Protein AF-A0A834P4E4-F1 (afdb_monomer_lite)

Foldseek 3Di:
DDDDDDDPDDPDPPPPVVDDDDPQQDWDFDDDPHDTDTDGVVVVVVVVVVVVVVVVVVVVVVVVVVVVVVVPPPVPPPPPPPPPPDDPDD

Radius of gyration: 32.61 Å; chains: 1; bounding box: 68×38×107 Å

Secondary structure (DSSP, 8-state):
----------------TTS-PPPTT-EEEEEETTEEEEEEHHHHHHHHHHHHHHHHHHHHHHHHHHHHHHHHS-STT----------S--

Structure (mmCIF, N/CA/C/O backbone):
data_AF-A0A834P4E4-F1
#
_entry.id   AF-A0A834P4E4-F1
#
loop_
_atom_site.group_PDB
_atom_site.id
_atom_site.type_symbol
_atom_site.label_atom_id
_atom_site.label_alt_id
_atom_site.label_comp_id
_atom_site.label_asym_id
_atom_site.label_entity_id
_atom_site.label_seq_id
_atom_site.pdbx_PDB_ins_code
_atom_site.Cartn_x
_atom_site.Cartn_y
_atom_site.Cartn_z
_atom_site.occupancy
_atom_site.B_iso_or_equiv
_atom_site.auth_seq_id
_atom_site.auth_comp_id
_atom_site.auth_asym_id
_atom_site.auth_atom_id
_atom_site.pdbx_PDB_model_num
ATOM 1 N N . MET A 1 1 ? 6.4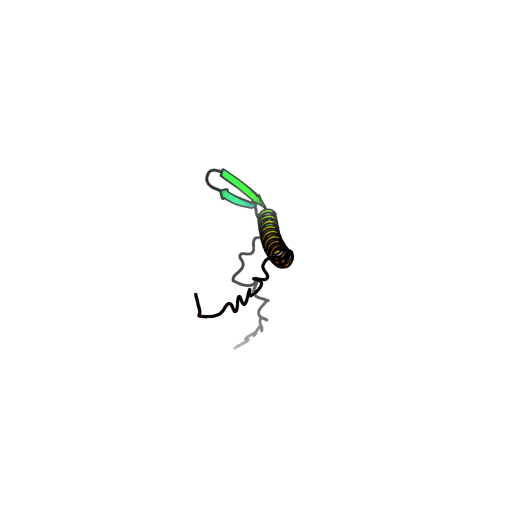93 -19.497 63.513 1.00 45.47 1 MET A N 1
ATOM 2 C CA . MET A 1 1 ? 7.001 -20.715 62.850 1.00 45.47 1 MET A CA 1
ATOM 3 C C . MET A 1 1 ? 6.581 -20.660 61.395 1.00 45.47 1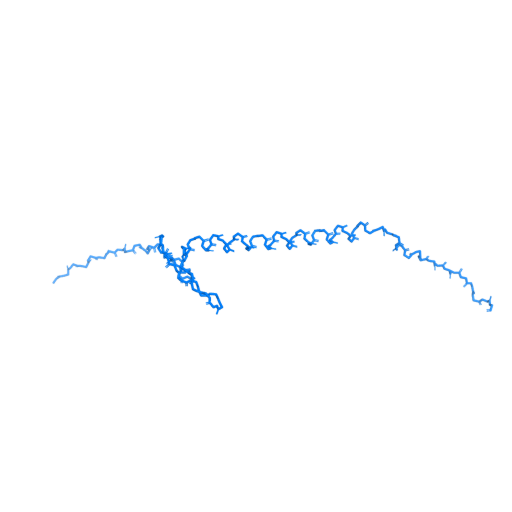 MET A C 1
ATOM 5 O O . MET A 1 1 ? 5.477 -20.214 61.116 1.00 45.47 1 MET A O 1
ATOM 9 N N . ASN A 1 2 ? 7.529 -20.981 60.520 1.00 51.84 2 ASN A N 1
ATOM 10 C CA . ASN A 1 2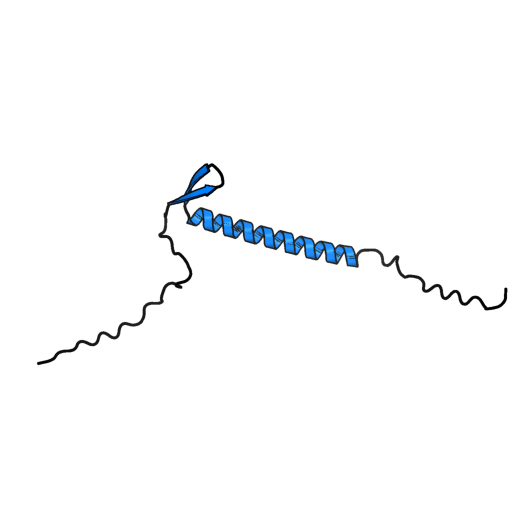 ? 7.513 -20.789 59.072 1.00 51.84 2 ASN A CA 1
ATOM 11 C C . ASN A 1 2 ? 6.610 -21.792 58.353 1.00 51.84 2 ASN A C 1
ATOM 13 O O . ASN A 1 2 ? 6.697 -22.969 58.672 1.00 51.84 2 ASN A O 1
ATOM 17 N N . GLU A 1 3 ? 5.950 -21.363 57.276 1.00 46.94 3 GLU A N 1
ATOM 18 C CA . GLU A 1 3 ? 5.891 -22.153 56.041 1.00 46.94 3 GLU A CA 1
ATOM 19 C C . GLU A 1 3 ? 6.035 -21.225 54.829 1.00 46.94 3 GLU A C 1
ATOM 21 O O . GLU A 1 3 ? 5.185 -20.385 54.537 1.00 46.94 3 GLU A O 1
ATOM 26 N N . SER A 1 4 ? 7.162 -21.364 54.135 1.00 58.88 4 SER A N 1
ATOM 27 C CA . SER A 1 4 ? 7.469 -20.665 52.892 1.00 58.88 4 SER A CA 1
ATOM 28 C C . SER A 1 4 ? 7.080 -21.572 51.726 1.00 58.88 4 SER A C 1
ATOM 30 O O . SER A 1 4 ? 7.832 -22.478 51.365 1.00 58.88 4 SER A O 1
ATOM 32 N N . LEU A 1 5 ? 5.922 -21.344 51.107 1.00 64.56 5 LEU A N 1
ATOM 33 C CA . LEU A 1 5 ? 5.540 -22.034 49.872 1.00 64.56 5 LEU A CA 1
ATOM 34 C C . LEU A 1 5 ? 6.255 -21.365 48.684 1.00 64.56 5 LEU A C 1
ATOM 36 O O . LEU A 1 5 ? 5.808 -20.353 48.150 1.00 64.56 5 LEU A O 1
ATOM 40 N N . SER A 1 6 ? 7.412 -21.900 48.280 1.00 63.94 6 SER A N 1
ATOM 41 C CA . SER A 1 6 ? 8.105 -21.444 47.066 1.00 63.94 6 SER A CA 1
ATOM 42 C C . SER A 1 6 ? 7.405 -21.981 45.819 1.00 63.94 6 SER A C 1
ATOM 44 O O . SER A 1 6 ? 7.709 -23.070 45.331 1.00 63.94 6 SER A O 1
ATOM 46 N N . TYR A 1 7 ? 6.486 -21.191 45.268 1.00 68.50 7 TYR A N 1
ATOM 47 C CA . TYR A 1 7 ? 5.992 -21.387 43.911 1.00 68.50 7 TYR A CA 1
ATOM 48 C C . TYR A 1 7 ? 7.119 -21.035 42.930 1.00 68.50 7 TYR A C 1
ATOM 50 O O . TYR A 1 7 ? 7.437 -19.862 42.721 1.00 68.50 7 TYR A O 1
ATOM 58 N N . LYS A 1 8 ? 7.757 -22.044 42.326 1.00 66.31 8 LYS A N 1
ATOM 59 C CA . LYS A 1 8 ? 8.629 -21.822 41.167 1.00 66.31 8 LYS A CA 1
ATOM 60 C C . LYS A 1 8 ? 7.741 -21.425 39.989 1.00 66.31 8 LYS A C 1
ATOM 62 O O . LYS A 1 8 ? 7.271 -22.274 39.238 1.00 66.31 8 LYS A O 1
ATOM 67 N N . ALA A 1 9 ? 7.485 -20.129 39.853 1.00 66.19 9 ALA A N 1
ATOM 68 C CA . ALA A 1 9 ? 6.866 -19.577 38.662 1.00 66.19 9 ALA A CA 1
ATOM 69 C C . ALA A 1 9 ? 7.793 -19.846 37.467 1.00 66.19 9 ALA A C 1
ATOM 71 O O . ALA A 1 9 ? 8.884 -19.282 37.374 1.00 66.19 9 ALA A O 1
ATOM 72 N N . TYR A 1 10 ? 7.368 -20.713 36.549 1.00 66.12 10 TYR A N 1
ATOM 73 C CA . TYR A 1 10 ? 7.947 -20.751 35.212 1.00 66.12 10 TYR A CA 1
ATOM 74 C C . TYR A 1 10 ? 7.726 -19.371 34.579 1.00 66.12 10 TYR A C 1
ATOM 76 O O . TYR A 1 10 ? 6.583 -18.904 34.569 1.00 66.12 10 TYR A O 1
ATOM 84 N N . PRO A 1 11 ? 8.759 -18.685 34.061 1.00 61.41 11 PRO A N 1
ATOM 85 C CA . PRO A 1 11 ? 8.529 -17.453 33.329 1.00 61.41 11 PRO A CA 1
ATOM 86 C C . PRO A 1 11 ? 7.713 -17.792 32.078 1.00 61.41 11 PRO A C 1
ATOM 88 O O . PRO A 1 11 ? 8.213 -18.403 31.134 1.00 61.41 11 PRO A O 1
ATOM 91 N N . SER A 1 12 ? 6.436 -17.407 32.093 1.00 67.38 12 SER A N 1
ATOM 92 C CA . SER A 1 12 ? 5.552 -17.418 30.932 1.00 67.38 12 SER A CA 1
ATOM 93 C C . SER A 1 12 ? 6.262 -16.720 29.776 1.00 67.38 12 SER A C 1
ATOM 95 O O . SER A 1 12 ? 6.786 -15.621 29.980 1.00 67.38 12 SER A O 1
ATOM 97 N N . LEU A 1 13 ? 6.283 -17.350 28.596 1.00 62.75 13 LEU A N 1
ATOM 98 C CA . LEU A 1 13 ? 6.778 -16.792 27.335 1.00 62.75 13 LEU A CA 1
ATOM 99 C C . LEU A 1 13 ? 6.395 -15.313 27.252 1.00 62.75 13 LEU A C 1
ATOM 101 O O . LEU A 1 13 ? 5.232 -14.983 27.023 1.00 62.75 13 LEU A O 1
ATOM 105 N N . ARG A 1 14 ? 7.351 -14.416 27.523 1.00 63.38 14 ARG A N 1
ATOM 106 C CA . ARG A 1 14 ? 7.069 -12.983 27.493 1.00 63.38 14 ARG A CA 1
ATOM 107 C C . ARG A 1 14 ? 6.642 -12.657 26.063 1.00 63.38 14 ARG A C 1
ATOM 109 O O . ARG A 1 14 ? 7.437 -12.914 25.153 1.00 63.38 14 ARG A O 1
ATOM 116 N N . PRO A 1 15 ? 5.433 -12.110 25.833 1.00 59.50 15 PRO A N 1
ATOM 117 C CA . PRO A 1 15 ? 5.110 -11.567 24.527 1.00 59.50 15 PRO A CA 1
ATOM 118 C C . PRO A 1 15 ? 6.194 -10.543 24.194 1.00 59.50 15 PRO A C 1
ATOM 120 O O . PRO A 1 15 ? 6.557 -9.709 25.025 1.00 59.50 15 PRO A O 1
ATOM 123 N N . ASN A 1 16 ? 6.797 -10.719 23.021 1.00 58.50 16 ASN A N 1
ATOM 124 C CA . ASN A 1 16 ? 8.002 -10.032 22.583 1.00 58.50 16 ASN A CA 1
ATOM 125 C C . ASN A 1 16 ? 7.852 -8.516 22.817 1.00 58.50 16 ASN A C 1
ATOM 127 O O . ASN A 1 16 ? 7.056 -7.858 22.150 1.00 58.50 16 ASN A O 1
ATOM 131 N N . SER A 1 17 ? 8.584 -7.967 23.793 1.00 55.94 17 SER A N 1
ATOM 132 C CA . SER A 1 17 ? 8.321 -6.658 24.424 1.00 55.94 17 SER A CA 1
ATOM 133 C C . SER A 1 17 ? 8.538 -5.442 23.513 1.00 55.94 17 SER A C 1
ATOM 135 O O . SER A 1 17 ? 8.445 -4.302 23.958 1.00 55.94 17 SER A O 1
ATOM 137 N N . SER A 1 18 ? 8.845 -5.675 22.239 1.00 60.50 18 SER A N 1
ATOM 138 C CA . SER A 1 18 ? 9.030 -4.656 21.205 1.00 60.50 18 SER A CA 1
ATOM 139 C C . SER A 1 18 ? 7.828 -4.520 20.261 1.00 60.50 18 SER A C 1
ATOM 141 O O . SER A 1 18 ? 7.792 -3.592 19.452 1.00 60.50 18 SER A O 1
ATOM 143 N N . GLN A 1 19 ? 6.832 -5.410 20.353 1.00 65.25 19 GLN A N 1
ATOM 144 C CA . GLN A 1 19 ? 5.640 -5.378 19.508 1.00 65.25 19 GLN A CA 1
ATOM 145 C C . GLN A 1 19 ? 4.420 -4.933 20.316 1.00 65.25 19 GLN A C 1
ATOM 147 O O . GLN A 1 19 ? 4.010 -5.596 21.263 1.00 65.25 19 GLN A O 1
ATOM 152 N N . LYS A 1 20 ? 3.810 -3.808 19.920 1.00 69.75 20 LYS A N 1
ATOM 153 C CA . LYS A 1 20 ? 2.481 -3.432 20.414 1.00 69.75 20 LYS A CA 1
ATOM 154 C C . LYS A 1 20 ? 1.481 -4.496 19.953 1.00 69.75 20 LYS A C 1
ATOM 156 O O . LYS A 1 20 ? 1.222 -4.609 18.756 1.00 69.75 20 LYS A O 1
ATOM 161 N N . THR A 1 21 ? 0.951 -5.275 20.889 1.00 74.88 21 THR A N 1
ATOM 162 C CA . THR A 1 21 ? -0.136 -6.227 20.644 1.00 74.88 21 THR A CA 1
ATOM 163 C C . THR A 1 21 ? -1.466 -5.514 20.861 1.00 74.88 21 THR A C 1
ATOM 165 O O . THR A 1 21 ? -1.728 -5.031 21.961 1.00 74.88 21 THR A O 1
ATOM 168 N N . PHE A 1 22 ? -2.296 -5.428 19.825 1.00 80.50 22 PHE A N 1
ATOM 169 C CA . PHE A 1 22 ? -3.684 -4.981 19.954 1.00 80.50 22 PHE A CA 1
ATOM 170 C C . PHE A 1 22 ? -4.577 -6.204 20.179 1.00 80.50 22 PHE A C 1
ATOM 172 O O . PHE A 1 22 ? -4.291 -7.271 19.633 1.00 80.50 22 PHE A O 1
ATOM 179 N N . ALA A 1 23 ? -5.631 -6.069 20.987 1.00 84.19 23 ALA A N 1
ATOM 180 C CA . ALA A 1 23 ? -6.621 -7.131 21.138 1.00 84.19 23 ALA A CA 1
ATOM 181 C C . ALA A 1 23 ? -7.381 -7.331 19.817 1.00 84.19 23 ALA A C 1
ATOM 183 O O . ALA A 1 23 ? -7.538 -6.386 19.036 1.00 84.19 23 ALA A O 1
ATOM 184 N N . GLN A 1 24 ? -7.866 -8.545 19.568 1.00 83.75 24 GLN A N 1
ATOM 185 C CA . GLN A 1 24 ? -8.694 -8.816 18.396 1.00 83.75 24 GLN A CA 1
ATOM 186 C C . GLN A 1 24 ? -9.933 -7.905 18.400 1.00 83.75 24 GLN A C 1
ATOM 188 O O . GLN A 1 24 ? -10.563 -7.713 19.440 1.00 83.75 24 GLN A O 1
ATOM 193 N N . GLY A 1 25 ? -10.258 -7.317 17.246 1.00 86.81 25 GLY A N 1
ATOM 194 C CA . GLY A 1 25 ? -11.369 -6.368 17.105 1.00 86.81 25 GLY A CA 1
ATOM 195 C C . GLY A 1 25 ? -11.075 -4.946 17.601 1.00 86.81 25 GLY A C 1
ATOM 196 O O . GLY A 1 25 ? -11.994 -4.137 17.712 1.00 86.81 25 GLY A O 1
ATOM 197 N N . THR A 1 26 ? -9.814 -4.609 17.899 1.00 88.81 26 THR A N 1
ATOM 198 C CA . THR A 1 26 ? -9.454 -3.234 18.276 1.00 88.81 26 THR A CA 1
ATOM 199 C C . THR A 1 26 ? -9.658 -2.278 17.098 1.00 88.81 26 THR A C 1
ATOM 201 O O . THR A 1 26 ? -8.979 -2.367 16.073 1.00 88.81 26 THR A O 1
ATOM 204 N N . LEU A 1 27 ? -10.549 -1.305 17.280 1.00 90.12 27 LEU A N 1
ATOM 205 C CA . LEU A 1 27 ? -10.727 -0.192 16.353 1.00 90.12 27 LEU A CA 1
ATOM 206 C C . LEU A 1 27 ? -9.725 0.923 16.671 1.00 90.12 27 LEU A C 1
ATOM 208 O O . LEU A 1 27 ? -9.574 1.326 17.825 1.00 90.12 27 LEU A O 1
ATOM 212 N N . VAL A 1 28 ? -9.047 1.437 15.647 1.00 86.69 28 VAL A N 1
ATOM 213 C CA . VAL A 1 28 ? -8.101 2.552 15.767 1.00 86.69 28 VAL A CA 1
ATOM 214 C C . VAL A 1 28 ? -8.534 3.715 14.888 1.00 86.69 28 VAL A C 1
ATOM 216 O O . VAL A 1 28 ? -8.977 3.524 13.760 1.00 86.69 28 VAL A O 1
ATOM 219 N N . SER A 1 29 ? -8.380 4.938 15.395 1.00 87.12 29 SER A N 1
ATOM 220 C CA . SER A 1 29 ? -8.522 6.134 14.569 1.00 87.12 29 SER A CA 1
ATOM 221 C C . SER A 1 29 ? -7.203 6.405 13.853 1.00 87.12 29 SER A C 1
ATOM 223 O O . SER A 1 29 ? -6.185 6.687 14.489 1.00 87.12 29 SER A O 1
ATOM 225 N N . ILE A 1 30 ? -7.217 6.301 12.529 1.00 82.06 30 ILE A N 1
ATOM 226 C CA . ILE A 1 30 ? -6.102 6.688 11.673 1.00 82.06 30 ILE A CA 1
ATOM 227 C C . ILE A 1 30 ? -6.314 8.154 11.296 1.00 82.06 30 ILE A C 1
ATOM 229 O O . ILE A 1 30 ? -7.344 8.517 10.736 1.00 82.06 30 ILE A O 1
ATOM 233 N N . CYS A 1 31 ? -5.345 9.000 11.641 1.00 83.94 31 CYS A N 1
ATOM 234 C CA . CYS A 1 31 ? -5.312 10.398 11.226 1.00 83.94 31 CYS A CA 1
ATOM 235 C C . CYS A 1 31 ? -4.361 10.527 10.031 1.00 83.94 31 CYS A C 1
ATOM 237 O O . CYS A 1 31 ? -3.143 10.463 10.217 1.00 83.94 31 CYS A O 1
ATOM 239 N N . GLU A 1 32 ? -4.894 10.717 8.825 1.00 81.88 32 GLU A N 1
ATOM 240 C CA . GLU A 1 32 ? -4.096 11.020 7.632 1.00 81.88 32 GLU A CA 1
ATOM 241 C C . GLU A 1 32 ? -4.427 12.428 7.135 1.00 81.88 32 GLU A C 1
ATOM 243 O O . GLU A 1 32 ? -5.522 12.686 6.649 1.00 81.88 32 GLU A O 1
ATOM 248 N N . SER A 1 33 ? -3.453 13.337 7.270 1.00 74.94 33 SER A N 1
ATOM 249 C CA . SER A 1 33 ? -3.454 14.742 6.824 1.00 74.94 33 SER A CA 1
ATOM 250 C C . SER A 1 33 ? -4.626 15.616 7.307 1.00 74.94 33 SER A C 1
ATOM 252 O O . SER A 1 33 ? -4.395 16.564 8.053 1.00 74.94 33 SER A O 1
ATOM 254 N N . SER A 1 34 ? -5.865 15.324 6.906 1.00 75.75 34 SER A N 1
ATOM 255 C CA . SER A 1 34 ? -7.087 16.067 7.248 1.00 75.75 34 SER A CA 1
ATOM 256 C C . SER A 1 34 ? -8.317 15.187 7.519 1.00 75.75 34 SER A C 1
ATOM 258 O O . SER A 1 34 ? -9.352 15.724 7.913 1.00 75.75 34 SER A O 1
ATOM 260 N N . SER A 1 35 ? -8.229 13.860 7.362 1.00 76.31 35 SER A N 1
ATOM 261 C CA . SER A 1 35 ? -9.311 12.926 7.693 1.00 76.31 35 SER A CA 1
ATOM 262 C C . SER A 1 35 ? -8.956 12.064 8.906 1.00 76.31 35 SER A C 1
ATOM 264 O O . SER A 1 35 ? -7.797 11.712 9.149 1.00 76.31 35 SER A O 1
ATOM 266 N N . LYS A 1 36 ? -9.982 11.749 9.704 1.00 87.81 36 LYS A N 1
ATOM 267 C CA . LYS A 1 36 ? -9.914 10.755 10.775 1.00 87.81 36 LYS A CA 1
ATOM 268 C C . LYS A 1 36 ? -10.872 9.634 10.424 1.00 87.81 36 LYS A C 1
ATOM 270 O O . LYS A 1 36 ? -12.080 9.849 10.413 1.00 87.81 36 LYS A O 1
ATOM 275 N N . GLU A 1 37 ? -10.334 8.455 10.166 1.00 87.19 37 GLU A N 1
ATOM 276 C CA . GLU A 1 37 ? -11.129 7.265 9.871 1.00 87.19 37 GLU A CA 1
ATOM 277 C C . GLU A 1 37 ? -10.928 6.236 10.977 1.00 87.19 37 GLU A C 1
ATOM 279 O O . GLU A 1 37 ? -9.816 6.054 11.476 1.00 87.19 37 GLU A O 1
ATOM 284 N N . ILE A 1 38 ? -12.012 5.590 11.404 1.00 87.31 38 ILE A N 1
ATOM 285 C CA . ILE A 1 38 ? -11.953 4.495 12.371 1.00 87.31 38 ILE A CA 1
ATOM 286 C C . ILE A 1 38 ? -11.874 3.196 11.578 1.00 87.31 38 ILE A C 1
ATOM 288 O O . ILE A 1 38 ? -12.796 2.862 10.836 1.00 87.31 38 ILE A O 1
ATOM 292 N N . VAL A 1 39 ? -10.770 2.471 11.735 1.00 87.94 39 VAL A N 1
ATOM 293 C CA . VAL A 1 39 ? -10.488 1.236 10.997 1.00 87.94 39 VAL A CA 1
ATOM 294 C C . VAL A 1 39 ? -10.090 0.142 11.980 1.00 87.94 39 VAL A C 1
ATOM 296 O O . VAL A 1 39 ? -9.473 0.403 13.012 1.00 87.94 39 VAL A O 1
ATOM 299 N N . ASP A 1 40 ? -10.428 -1.103 11.660 1.00 90.62 40 ASP A N 1
ATOM 300 C CA . ASP A 1 40 ? -9.890 -2.268 12.360 1.00 90.62 40 ASP A CA 1
ATOM 301 C C . ASP A 1 40 ? -8.366 -2.350 12.152 1.00 90.62 40 ASP A C 1
ATOM 303 O O . ASP A 1 40 ? -7.872 -2.428 11.018 1.00 90.62 40 ASP A O 1
ATOM 307 N N . ILE A 1 41 ? -7.613 -2.343 13.255 1.00 86.69 41 ILE A N 1
ATOM 308 C CA . ILE A 1 41 ? -6.148 -2.366 13.225 1.00 86.69 41 ILE A CA 1
ATOM 309 C C . ILE A 1 41 ? -5.598 -3.612 12.532 1.00 86.69 41 ILE A C 1
ATOM 311 O O . ILE A 1 41 ? -4.554 -3.538 11.877 1.00 86.69 41 ILE A O 1
ATOM 315 N N . GLU A 1 42 ? -6.282 -4.753 12.628 1.00 88.62 42 GLU A N 1
ATOM 316 C CA . GLU A 1 42 ? -5.832 -5.969 11.960 1.00 88.62 42 GLU A CA 1
ATOM 317 C C . GLU A 1 42 ? -5.891 -5.816 10.445 1.00 88.62 42 GLU A C 1
ATOM 319 O O . GLU A 1 42 ? -4.965 -6.228 9.738 1.00 88.62 42 GLU A O 1
ATOM 324 N N . ASN A 1 43 ? -6.968 -5.211 9.947 1.00 88.31 43 ASN A N 1
ATOM 325 C CA . ASN A 1 43 ? -7.149 -4.963 8.524 1.00 88.31 43 ASN A CA 1
ATOM 326 C C . ASN A 1 43 ? -6.106 -3.968 8.017 1.00 88.31 43 ASN A C 1
ATOM 328 O O . ASN A 1 43 ? -5.491 -4.207 6.973 1.00 88.31 43 ASN A O 1
ATOM 332 N N . GLU A 1 44 ? -5.817 -2.927 8.794 1.00 89.06 44 GLU A N 1
ATOM 333 C CA . GLU A 1 44 ? -4.784 -1.954 8.448 1.00 89.06 44 GLU A CA 1
ATOM 334 C C . GLU A 1 44 ? -3.376 -2.574 8.445 1.00 89.06 44 GLU A C 1
ATOM 336 O O . GLU A 1 44 ? -2.592 -2.373 7.510 1.00 89.06 44 GLU A O 1
ATOM 341 N N . ILE A 1 45 ? -3.044 -3.404 9.438 1.00 87.31 45 ILE A N 1
ATOM 342 C CA . ILE A 1 45 ? -1.766 -4.130 9.472 1.00 87.31 45 ILE A CA 1
ATOM 343 C C . ILE A 1 45 ? -1.652 -5.067 8.263 1.00 87.31 45 ILE A C 1
ATOM 345 O O . ILE A 1 45 ? -0.620 -5.057 7.577 1.00 87.31 45 ILE A O 1
ATOM 349 N N . LYS A 1 46 ? -2.701 -5.845 7.962 1.00 89.75 46 LYS A N 1
ATOM 350 C CA . LYS A 1 46 ? -2.749 -6.739 6.790 1.00 89.75 46 LYS A CA 1
ATOM 351 C C . LYS A 1 46 ? -2.537 -5.943 5.495 1.00 89.75 46 LYS A C 1
ATOM 353 O O . LYS A 1 46 ? -1.739 -6.354 4.646 1.00 89.75 46 LYS A O 1
ATOM 358 N N . ASN A 1 47 ? -3.167 -4.775 5.359 1.00 88.00 47 ASN A N 1
ATOM 359 C CA . ASN A 1 47 ? -3.013 -3.893 4.201 1.00 88.00 47 ASN A CA 1
ATOM 360 C C . ASN A 1 47 ? -1.576 -3.343 4.069 1.00 88.00 47 ASN A C 1
ATOM 362 O O . ASN A 1 47 ? -0.936 -3.458 3.015 1.00 88.00 47 ASN A O 1
ATOM 366 N N . ARG A 1 48 ? -0.993 -2.842 5.166 1.00 87.00 48 ARG A N 1
ATOM 367 C CA . ARG A 1 48 ? 0.408 -2.373 5.204 1.00 87.00 48 ARG A CA 1
ATOM 368 C C . ARG A 1 48 ? 1.411 -3.470 4.848 1.00 87.00 48 ARG A C 1
ATOM 370 O O . ARG A 1 48 ? 2.430 -3.197 4.206 1.00 87.00 48 ARG A O 1
ATOM 377 N N . GLN A 1 49 ? 1.156 -4.715 5.241 1.00 89.94 49 GLN A N 1
ATOM 378 C CA . GLN A 1 49 ? 2.019 -5.842 4.878 1.00 89.94 49 GLN A CA 1
ATOM 379 C C . GLN A 1 49 ? 1.937 -6.171 3.380 1.00 89.94 49 GLN A C 1
ATOM 381 O O . GLN A 1 49 ? 2.980 -6.344 2.736 1.00 89.94 49 GLN A O 1
ATOM 386 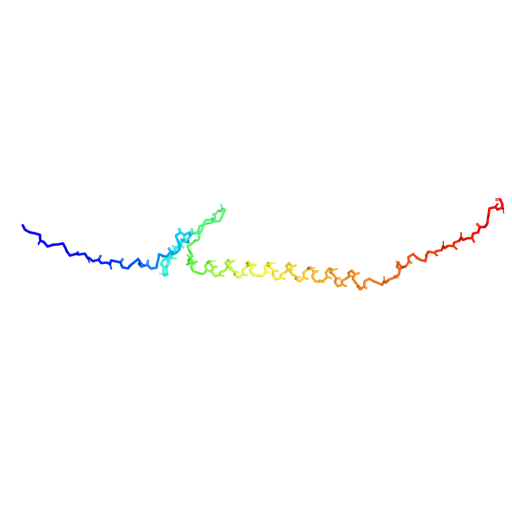N N . ARG A 1 50 ? 0.726 -6.193 2.804 1.00 91.12 50 ARG A N 1
ATOM 387 C CA . ARG A 1 50 ? 0.513 -6.416 1.362 1.00 91.12 50 ARG A CA 1
ATOM 388 C C . ARG A 1 50 ? 1.241 -5.368 0.519 1.00 91.12 50 ARG A C 1
ATOM 390 O O . ARG A 1 50 ? 2.078 -5.727 -0.312 1.00 91.12 50 ARG A O 1
ATOM 397 N N . THR A 1 51 ? 1.034 -4.085 0.813 1.00 88.50 51 THR A N 1
ATOM 398 C CA . THR A 1 51 ? 1.660 -2.976 0.067 1.00 88.50 51 THR A CA 1
ATOM 399 C C . THR A 1 51 ? 3.196 -3.012 0.120 1.00 88.50 51 THR A C 1
ATOM 401 O O . THR A 1 51 ? 3.873 -2.743 -0.879 1.00 88.50 51 THR A O 1
ATOM 404 N N . ARG A 1 52 ? 3.794 -3.401 1.258 1.00 90.88 52 ARG A N 1
ATOM 405 C CA . ARG A 1 52 ? 5.254 -3.606 1.373 1.00 90.88 52 ARG A CA 1
ATOM 406 C C . ARG A 1 52 ? 5.753 -4.742 0.477 1.00 90.88 52 ARG A C 1
ATOM 408 O O . ARG A 1 52 ? 6.785 -4.586 -0.188 1.00 90.88 52 ARG A O 1
ATOM 415 N N . SER A 1 53 ? 5.032 -5.864 0.446 1.00 89.88 53 SER A N 1
ATOM 416 C CA . SER A 1 53 ? 5.365 -7.017 -0.399 1.00 89.88 53 SER A CA 1
ATOM 417 C C . SER A 1 53 ? 5.361 -6.642 -1.886 1.00 89.88 53 SER A C 1
ATOM 419 O O . SER A 1 53 ? 6.329 -6.906 -2.611 1.00 89.88 53 SER A O 1
ATOM 421 N N . GLU A 1 54 ? 4.336 -5.914 -2.328 1.00 91.75 54 GLU A N 1
ATOM 422 C CA . GLU A 1 54 ? 4.209 -5.451 -3.713 1.00 91.75 54 GLU A CA 1
ATOM 423 C C . GLU A 1 54 ? 5.327 -4.485 -4.119 1.00 91.75 54 GLU A C 1
ATOM 425 O O . GLU A 1 54 ? 5.960 -4.671 -5.168 1.00 91.75 54 GLU A O 1
ATOM 430 N N . LYS A 1 55 ? 5.656 -3.503 -3.264 1.00 91.75 55 LYS A N 1
ATOM 431 C CA . LYS A 1 55 ? 6.793 -2.590 -3.489 1.00 91.75 55 LYS A CA 1
ATOM 432 C C . LYS A 1 55 ? 8.106 -3.367 -3.667 1.00 91.75 55 LYS A C 1
ATOM 434 O O . LYS A 1 55 ? 8.881 -3.075 -4.589 1.00 91.75 55 LYS A O 1
ATOM 439 N N . LYS A 1 56 ? 8.348 -4.400 -2.847 1.00 92.44 56 LYS A N 1
ATOM 440 C CA . LYS A 1 56 ? 9.536 -5.272 -2.955 1.00 92.44 56 LYS A CA 1
ATOM 441 C C . LYS A 1 56 ? 9.541 -6.065 -4.269 1.00 92.44 56 LYS A C 1
ATOM 443 O O . LYS A 1 56 ? 10.575 -6.102 -4.947 1.00 92.44 56 LYS A O 1
ATOM 448 N N . LYS A 1 57 ? 8.398 -6.638 -4.672 1.00 92.88 57 LYS A N 1
ATOM 449 C CA . LYS A 1 57 ? 8.233 -7.370 -5.944 1.00 92.88 57 LYS A CA 1
ATOM 450 C C . LYS A 1 57 ? 8.514 -6.471 -7.153 1.00 92.88 57 LYS A C 1
ATOM 452 O O . LYS A 1 57 ? 9.313 -6.850 -8.015 1.00 92.88 57 LYS A O 1
ATOM 457 N N . LYS A 1 58 ? 7.956 -5.253 -7.185 1.00 93.25 58 LYS A N 1
ATOM 458 C CA . LYS A 1 58 ? 8.190 -4.261 -8.255 1.00 93.25 58 LYS A CA 1
ATOM 459 C C . LYS A 1 58 ? 9.674 -3.889 -8.372 1.00 93.25 58 LYS A C 1
ATOM 461 O O . LYS A 1 58 ? 10.220 -3.893 -9.477 1.00 93.25 58 LYS A O 1
ATOM 466 N N . LYS A 1 59 ? 10.363 -3.660 -7.244 1.00 93.81 59 LYS A N 1
ATOM 467 C CA . LYS A 1 59 ? 11.813 -3.373 -7.219 1.00 93.81 59 LYS A CA 1
ATOM 468 C C . LYS A 1 59 ? 12.646 -4.549 -7.749 1.00 93.81 59 LYS A C 1
ATOM 470 O O . LYS A 1 59 ? 13.588 -4.320 -8.507 1.00 93.81 59 LYS A O 1
ATOM 475 N N . LYS A 1 60 ? 12.305 -5.797 -7.394 1.00 94.06 60 LYS A N 1
ATOM 476 C CA . LYS A 1 60 ? 12.988 -7.002 -7.908 1.00 94.06 60 LYS A CA 1
ATOM 477 C C . LYS A 1 60 ? 12.788 -7.156 -9.420 1.00 94.06 60 LYS A C 1
ATOM 479 O O . LYS A 1 60 ? 13.777 -7.343 -10.125 1.00 94.06 60 LYS A O 1
ATOM 484 N N . LYS A 1 61 ? 11.553 -6.998 -9.919 1.00 94.44 61 LYS A N 1
ATOM 485 C CA . LYS A 1 61 ? 11.244 -7.054 -11.360 1.00 94.44 61 LYS A CA 1
ATOM 486 C C . LYS A 1 61 ? 12.067 -6.022 -12.141 1.00 94.44 61 LYS A C 1
ATOM 488 O O . LYS A 1 61 ? 12.761 -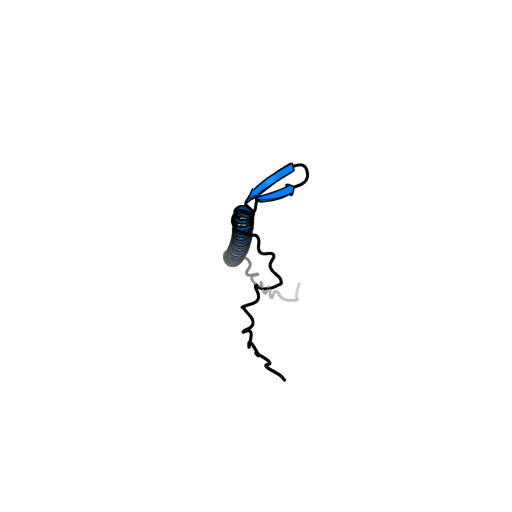6.411 -13.071 1.00 94.44 61 LYS A O 1
ATOM 493 N N . LYS A 1 62 ? 12.095 -4.757 -11.691 1.00 94.56 62 LYS A N 1
ATOM 494 C CA . LYS A 1 62 ? 12.886 -3.679 -12.323 1.00 94.56 62 LYS A CA 1
ATOM 495 C C . LYS A 1 62 ? 14.389 -3.993 -12.383 1.00 94.56 62 LYS A C 1
ATOM 497 O O . LYS A 1 62 ? 15.046 -3.694 -13.373 1.00 94.56 62 LYS A O 1
ATOM 502 N N . LYS A 1 63 ? 14.952 -4.610 -11.334 1.00 93.94 63 LYS A N 1
ATOM 503 C CA . LYS A 1 63 ? 16.368 -5.025 -11.326 1.00 93.94 63 LYS A CA 1
ATOM 504 C C . LYS A 1 63 ? 16.655 -6.116 -12.361 1.00 93.94 63 LYS A C 1
ATOM 506 O O . LYS A 1 63 ? 17.676 -6.042 -13.035 1.00 93.94 63 LYS A O 1
ATOM 511 N N . ILE A 1 64 ? 15.780 -7.117 -12.469 1.00 92.81 64 ILE A N 1
ATOM 512 C CA . ILE A 1 64 ? 15.946 -8.229 -13.416 1.00 92.81 64 ILE A CA 1
ATOM 513 C C . ILE A 1 64 ? 15.817 -7.723 -14.853 1.00 92.81 64 ILE A C 1
ATOM 515 O O . ILE A 1 64 ? 16.684 -8.021 -15.667 1.00 92.81 64 ILE A O 1
ATOM 519 N N . THR A 1 65 ? 14.805 -6.903 -15.151 1.00 90.00 65 THR A N 1
ATOM 520 C CA . THR A 1 65 ? 14.622 -6.337 -16.496 1.00 90.00 65 THR A CA 1
ATOM 521 C C . THR A 1 65 ? 15.807 -5.468 -16.911 1.00 90.00 65 THR A C 1
ATOM 523 O O . THR A 1 65 ? 16.296 -5.638 -18.019 1.00 90.00 65 THR A O 1
ATOM 526 N N . ASN A 1 66 ? 16.348 -4.626 -16.018 1.00 88.06 66 ASN A N 1
ATOM 527 C CA . ASN A 1 66 ? 17.550 -3.835 -16.322 1.00 88.06 66 ASN A CA 1
ATOM 528 C C . ASN A 1 66 ? 18.780 -4.713 -16.603 1.00 88.06 66 ASN A C 1
ATOM 530 O O . ASN A 1 66 ? 19.562 -4.401 -17.496 1.00 88.06 66 ASN A O 1
ATOM 534 N N . LYS A 1 67 ? 18.980 -5.799 -15.842 1.00 88.19 67 LYS A N 1
ATOM 535 C CA . LYS A 1 67 ? 20.085 -6.743 -16.092 1.00 88.19 67 LYS A CA 1
ATOM 536 C C . LYS A 1 67 ? 19.913 -7.469 -17.429 1.00 88.19 67 LYS A C 1
ATOM 538 O O . LYS A 1 67 ? 20.881 -7.624 -18.169 1.00 88.19 67 LYS A O 1
ATOM 543 N N . LEU A 1 68 ? 18.686 -7.879 -17.745 1.00 87.06 68 LEU A N 1
ATOM 544 C CA . LEU A 1 68 ? 18.368 -8.553 -18.999 1.00 87.06 68 LEU A CA 1
ATOM 545 C C . LEU A 1 68 ? 18.531 -7.613 -20.202 1.00 87.06 68 LEU A C 1
ATOM 547 O O . LEU A 1 68 ? 19.102 -8.008 -21.204 1.00 87.06 68 LEU A O 1
ATOM 551 N N . GLN A 1 69 ? 18.108 -6.353 -20.097 1.00 87.31 69 GLN A N 1
ATOM 552 C CA . GLN A 1 69 ? 18.310 -5.359 -21.157 1.00 87.31 69 GLN A CA 1
ATOM 553 C C . GLN A 1 69 ? 19.792 -5.066 -21.403 1.00 87.31 69 GLN A C 1
ATOM 555 O O . GLN A 1 69 ? 20.208 -4.990 -22.549 1.00 87.31 69 GLN A O 1
ATOM 560 N N . ARG A 1 70 ? 20.607 -4.964 -20.345 1.00 78.38 70 ARG A N 1
ATOM 561 C CA . ARG A 1 70 ? 22.060 -4.761 -20.483 1.00 78.38 70 ARG A CA 1
ATOM 562 C C . ARG A 1 70 ? 22.782 -5.935 -21.142 1.00 78.38 70 ARG A C 1
ATOM 564 O O . ARG A 1 70 ? 23.759 -5.709 -21.834 1.00 78.38 70 ARG A O 1
ATOM 571 N N . SER A 1 71 ? 22.320 -7.163 -20.913 1.00 78.44 71 SER A N 1
ATOM 572 C CA . SER A 1 71 ? 22.887 -8.366 -21.549 1.00 78.44 71 SER A CA 1
ATOM 573 C C . SER A 1 71 ? 22.345 -8.617 -22.955 1.00 78.44 71 SER A C 1
ATOM 575 O O . SER A 1 71 ? 22.969 -9.337 -23.722 1.00 78.44 71 SER A O 1
ATOM 577 N N . ARG A 1 72 ? 21.185 -8.040 -23.286 1.00 72.06 72 ARG A N 1
ATOM 578 C CA . ARG A 1 72 ? 20.517 -8.1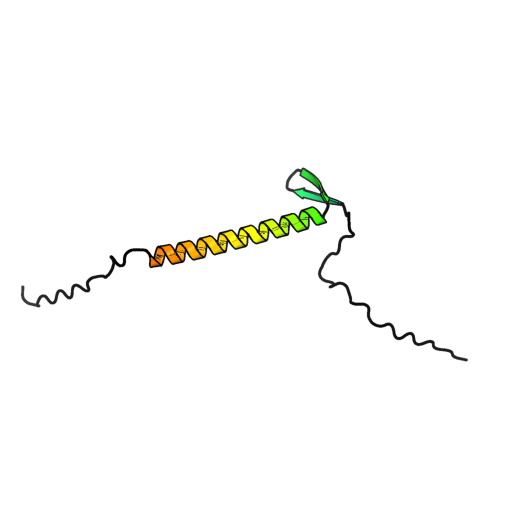74 -24.585 1.00 72.06 72 ARG A CA 1
ATOM 579 C C . ARG A 1 72 ? 20.760 -6.987 -25.516 1.00 72.06 72 ARG A C 1
ATOM 581 O O . ARG A 1 72 ? 20.300 -7.025 -26.652 1.00 72.06 72 ARG A O 1
ATOM 588 N N . ALA A 1 73 ? 21.455 -5.946 -25.052 1.00 63.31 73 ALA A N 1
ATOM 589 C CA . ALA A 1 73 ? 22.061 -4.987 -25.960 1.00 63.31 73 ALA A CA 1
ATOM 590 C C . ALA A 1 73 ? 22.960 -5.791 -26.912 1.00 63.31 73 ALA A C 1
ATOM 592 O O . ALA A 1 73 ? 23.753 -6.601 -26.418 1.00 63.31 73 ALA A O 1
ATOM 593 N N . PRO A 1 74 ? 22.809 -5.652 -28.241 1.00 58.62 74 PRO A N 1
ATOM 594 C CA . PRO A 1 74 ? 23.713 -6.323 -29.157 1.00 58.62 74 PRO A CA 1
ATOM 595 C C . PRO A 1 74 ? 25.134 -5.897 -28.780 1.00 58.62 74 PRO A C 1
ATOM 597 O O . PRO A 1 74 ? 25.374 -4.731 -28.458 1.00 58.62 74 PRO A O 1
ATOM 600 N N . SER A 1 75 ? 26.084 -6.830 -28.799 1.00 56.56 75 SER A N 1
ATOM 601 C CA . SER A 1 75 ? 27.518 -6.553 -28.654 1.00 56.56 75 SER A CA 1
ATOM 602 C C . SER A 1 75 ? 28.069 -5.770 -29.859 1.00 56.56 75 SER A C 1
ATOM 604 O O . SER A 1 75 ? 29.201 -5.970 -30.278 1.00 56.56 75 SER A O 1
ATOM 606 N N . GLU A 1 76 ? 27.275 -4.863 -30.427 1.00 55.94 76 GLU A N 1
ATOM 607 C CA . GLU A 1 76 ? 27.608 -3.966 -31.535 1.00 55.94 76 GLU A CA 1
ATOM 608 C C . GLU A 1 76 ? 28.517 -2.810 -31.078 1.00 55.94 76 GLU A C 1
ATOM 610 O O . GLU A 1 76 ? 28.837 -1.899 -31.826 1.00 55.94 76 GLU A O 1
ATOM 615 N N . ALA A 1 77 ? 28.981 -2.871 -29.830 1.00 65.06 77 ALA A N 1
ATOM 616 C CA . ALA A 1 77 ? 30.199 -2.227 -29.382 1.00 65.06 77 ALA A CA 1
ATOM 617 C C . ALA A 1 77 ? 31.195 -3.301 -28.925 1.00 65.06 77 ALA A C 1
ATOM 619 O O . ALA A 1 77 ? 31.685 -3.291 -27.798 1.00 65.06 77 ALA A O 1
ATOM 620 N N . HIS A 1 78 ? 31.556 -4.220 -29.820 1.00 54.53 78 HIS A N 1
ATOM 621 C CA . HIS A 1 78 ? 32.986 -4.409 -29.979 1.00 54.53 78 HIS A CA 1
ATOM 622 C C . HIS A 1 78 ? 33.476 -3.053 -30.492 1.00 54.53 78 HIS A C 1
ATOM 624 O O . HIS A 1 78 ? 33.159 -2.720 -31.634 1.00 54.53 78 HIS A O 1
ATOM 630 N N . PRO A 1 79 ? 34.245 -2.242 -29.737 1.00 59.47 79 PRO A N 1
ATOM 631 C CA . PRO A 1 79 ? 35.243 -1.492 -30.458 1.00 59.47 79 PRO A CA 1
ATOM 632 C C . PRO A 1 79 ? 35.993 -2.605 -31.183 1.00 59.47 79 PRO A C 1
ATOM 634 O O . PRO A 1 79 ? 36.664 -3.418 -30.538 1.00 59.47 79 PRO A O 1
ATOM 637 N N . LEU A 1 80 ? 35.829 -2.724 -32.508 1.00 61.03 80 LEU A N 1
ATOM 638 C CA . LEU A 1 80 ? 36.948 -3.212 -33.283 1.00 61.03 80 LEU A CA 1
ATOM 639 C C . LEU A 1 80 ? 38.069 -2.362 -32.715 1.00 61.03 80 LEU A C 1
ATOM 641 O O . LEU A 1 80 ? 38.055 -1.136 -32.847 1.00 61.03 80 LEU A O 1
ATOM 645 N N . TRP A 1 81 ? 38.972 -2.990 -31.968 1.00 58.78 81 TRP A N 1
ATOM 646 C CA . TRP A 1 81 ? 40.299 -2.456 -31.845 1.00 58.78 81 TRP A CA 1
ATOM 647 C C . TRP A 1 81 ? 40.760 -2.456 -33.295 1.00 58.78 81 TRP A C 1
ATOM 649 O O . TRP A 1 81 ? 41.380 -3.407 -33.765 1.00 58.78 81 TRP A O 1
ATOM 659 N N . HIS A 1 82 ? 40.363 -1.418 -34.035 1.00 55.72 82 HIS A N 1
ATOM 660 C CA . HIS A 1 82 ? 41.003 -0.968 -35.231 1.00 55.72 82 HIS A CA 1
ATOM 661 C C . HIS A 1 82 ? 42.373 -0.585 -34.704 1.00 55.72 82 HIS A C 1
ATOM 663 O O . HIS A 1 82 ? 42.669 0.563 -34.390 1.00 55.72 82 HIS A O 1
ATOM 669 N N . ARG A 1 83 ? 43.216 -1.608 -34.561 1.00 62.84 83 ARG A N 1
ATOM 670 C CA . ARG A 1 83 ? 44.643 -1.486 -34.714 1.00 62.84 83 ARG A CA 1
ATOM 671 C C . ARG A 1 83 ? 44.825 -1.060 -36.158 1.00 62.84 83 ARG A C 1
ATOM 673 O O . ARG A 1 83 ? 45.212 -1.857 -37.003 1.00 62.84 83 ARG A O 1
ATOM 680 N N . SER A 1 84 ? 44.535 0.209 -36.433 1.00 57.19 84 SER A N 1
ATOM 681 C CA . SER A 1 84 ? 45.170 0.909 -37.529 1.00 57.19 84 SER A CA 1
ATOM 682 C C . SER A 1 84 ? 46.615 1.099 -37.076 1.00 57.19 84 SER A C 1
ATOM 684 O O . SER A 1 84 ? 47.028 2.143 -36.587 1.00 57.19 84 SER A O 1
ATOM 686 N N . LYS A 1 85 ? 47.368 -0.002 -37.142 1.00 63.81 85 LYS A N 1
ATOM 687 C CA . LYS A 1 85 ? 48.768 0.042 -37.520 1.00 63.81 85 LYS A CA 1
ATOM 688 C C . LYS A 1 85 ? 48.747 0.657 -38.919 1.00 63.81 85 LYS A C 1
ATOM 690 O O . LYS A 1 85 ? 48.479 -0.040 -39.891 1.00 63.81 85 LYS A O 1
ATOM 695 N N . LYS A 1 86 ? 48.905 1.973 -38.995 1.00 62.69 86 LYS A N 1
ATOM 696 C CA . LYS A 1 86 ? 49.401 2.631 -40.196 1.00 62.69 86 LYS A CA 1
ATOM 697 C C . LYS A 1 86 ? 50.573 3.504 -39.781 1.00 62.69 86 LYS A C 1
ATOM 699 O O . LYS A 1 86 ? 50.546 4.133 -38.727 1.00 62.69 86 LYS A O 1
ATOM 704 N N . ASP A 1 87 ? 51.620 3.354 -40.568 1.00 66.38 87 ASP A N 1
ATOM 705 C CA . ASP A 1 87 ? 53.026 3.561 -40.249 1.00 66.38 87 ASP A CA 1
ATOM 706 C C . ASP A 1 87 ? 53.431 5.035 -40.062 1.00 66.38 87 ASP A C 1
ATOM 708 O O . ASP A 1 87 ? 52.737 5.927 -40.550 1.00 66.38 87 ASP A O 1
ATOM 712 N N . PRO A 1 88 ? 54.564 5.316 -39.384 1.00 63.25 88 PRO A N 1
ATOM 713 C CA . PRO A 1 88 ? 55.049 6.672 -39.142 1.00 63.25 88 PRO A CA 1
ATOM 714 C C . PRO A 1 88 ? 55.848 7.230 -40.340 1.00 63.25 88 PRO A C 1
ATOM 716 O O . PRO A 1 88 ? 57.006 7.609 -40.184 1.00 63.25 88 PRO A O 1
ATOM 719 N N . SER A 1 89 ? 55.262 7.291 -41.540 1.00 62.12 89 SER A N 1
ATOM 720 C CA . SER A 1 89 ? 55.821 8.124 -42.619 1.00 62.12 89 SER A CA 1
ATOM 721 C C . SER A 1 89 ? 54.731 8.680 -43.536 1.00 62.12 89 SER A C 1
ATOM 723 O O . SER A 1 89 ? 54.142 7.950 -44.338 1.00 62.12 89 SER A O 1
ATOM 725 N N . GLY A 1 90 ? 54.501 9.981 -43.408 1.00 47.97 90 GLY A N 1
ATOM 726 C CA . GLY A 1 90 ? 53.589 10.806 -44.187 1.00 47.97 90 GLY A CA 1
ATOM 727 C C . GLY A 1 90 ? 53.466 12.147 -43.497 1.00 47.97 90 GLY A C 1
ATOM 728 O O . GLY A 1 90 ? 52.426 12.344 -42.838 1.00 47.97 90 GLY A O 1
#

Organism: Vespula pensylvanica (NCBI:txid30213)

pLDDT: mean 75.86, std 14.28, range [45.47, 94.56]

Sequence (90 aa):
MNESLSYKAYPSLRPNSSQKTFAQGTLVSICESSSKEIVDIENEIKNRQRTRSEKKKKKKKKKITNKLQRSRAPSEAHPLWHRSKKDPSG